Protein AF-A0A352AB67-F1 (afdb_monomer)

Structure (mmCIF, N/CA/C/O backbone):
data_AF-A0A352AB67-F1
#
_entry.id   AF-A0A352AB67-F1
#
loop_
_atom_site.group_PDB
_atom_site.id
_atom_site.type_symbol
_atom_site.label_atom_id
_atom_site.label_alt_id
_atom_site.label_comp_id
_atom_site.label_asym_id
_atom_site.label_entity_id
_atom_site.label_seq_id
_atom_site.pdbx_PDB_ins_code
_atom_site.Cartn_x
_at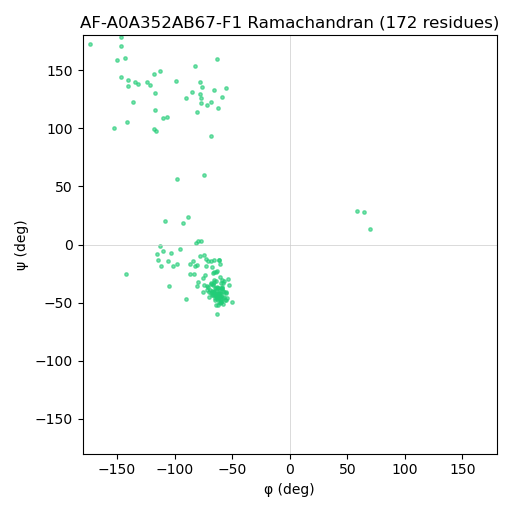om_site.Cartn_y
_atom_site.Cartn_z
_atom_site.occupancy
_atom_site.B_iso_or_equiv
_atom_site.auth_seq_id
_atom_site.auth_comp_id
_atom_site.auth_asym_id
_atom_site.auth_atom_id
_atom_site.pdbx_PDB_model_num
ATOM 1 N N . MET A 1 1 ? 13.201 9.519 -0.326 1.00 67.19 1 MET A N 1
ATOM 2 C CA . MET A 1 1 ? 12.893 8.574 -1.415 1.00 67.19 1 MET A CA 1
ATOM 3 C C . MET A 1 1 ? 11.396 8.486 -1.645 1.00 67.19 1 MET A C 1
ATOM 5 O O . MET A 1 1 ? 10.633 8.820 -0.742 1.00 67.19 1 MET A O 1
ATOM 9 N N . ARG A 1 2 ? 10.989 8.105 -2.853 1.00 78.00 2 ARG A N 1
ATOM 10 C CA . ARG A 1 2 ? 9.618 8.085 -3.378 1.00 78.00 2 ARG A CA 1
ATOM 11 C C . ARG A 1 2 ? 9.434 6.854 -4.274 1.00 78.00 2 ARG A C 1
ATOM 13 O O . ARG A 1 2 ? 10.413 6.318 -4.778 1.00 78.00 2 ARG A O 1
ATOM 20 N N . SER A 1 3 ? 8.193 6.438 -4.527 1.00 76.19 3 SER A N 1
ATOM 21 C CA . SER A 1 3 ? 7.886 5.256 -5.354 1.00 76.19 3 SER A CA 1
ATOM 22 C C . SER A 1 3 ? 8.541 5.258 -6.738 1.00 76.19 3 SER A C 1
ATOM 24 O O . SER A 1 3 ? 8.966 4.216 -7.227 1.00 76.19 3 SER A O 1
ATOM 26 N N . TYR A 1 4 ? 8.678 6.429 -7.366 1.00 79.56 4 TYR A N 1
ATOM 27 C CA . TYR A 1 4 ? 9.304 6.550 -8.684 1.00 79.56 4 TYR A CA 1
ATOM 28 C C . TYR A 1 4 ? 10.833 6.403 -8.662 1.00 79.56 4 TYR A C 1
ATOM 30 O O . TYR A 1 4 ? 11.440 6.284 -9.723 1.00 79.56 4 TYR A O 1
ATOM 38 N N . ASP A 1 5 ? 11.477 6.372 -7.490 1.00 82.81 5 ASP A N 1
ATOM 39 C CA . ASP A 1 5 ? 12.914 6.078 -7.404 1.00 82.81 5 ASP A CA 1
ATOM 40 C C . ASP A 1 5 ? 13.204 4.649 -7.916 1.00 82.81 5 ASP A C 1
ATOM 42 O O . ASP A 1 5 ? 14.283 4.390 -8.445 1.00 82.81 5 ASP A O 1
ATOM 46 N N . ARG A 1 6 ? 12.195 3.754 -7.908 1.00 82.00 6 ARG A N 1
ATOM 47 C CA . ARG A 1 6 ? 12.231 2.430 -8.564 1.00 82.00 6 ARG A CA 1
ATOM 48 C C . ARG A 1 6 ? 12.432 2.498 -10.084 1.00 82.00 6 ARG A C 1
ATOM 50 O O . ARG A 1 6 ? 12.745 1.490 -10.700 1.00 82.00 6 ARG A O 1
ATOM 57 N N . PHE A 1 7 ? 12.231 3.649 -10.730 1.00 81.81 7 PHE A N 1
ATOM 58 C CA . PHE A 1 7 ? 12.455 3.786 -12.178 1.00 81.81 7 PHE A CA 1
ATOM 59 C C . PHE A 1 7 ? 13.935 3.812 -12.546 1.00 81.81 7 PHE A C 1
ATOM 61 O O . PHE A 1 7 ? 14.280 3.485 -13.684 1.00 81.81 7 PHE A O 1
ATOM 68 N N . ILE A 1 8 ? 14.766 4.241 -11.595 1.00 80.06 8 ILE A N 1
ATOM 69 C CA . ILE A 1 8 ? 16.212 4.410 -11.734 1.00 80.06 8 ILE A CA 1
ATOM 70 C C . ILE A 1 8 ? 16.930 3.089 -11.417 1.00 80.06 8 ILE A C 1
ATOM 72 O O . ILE A 1 8 ? 18.014 2.847 -11.939 1.00 80.06 8 ILE A O 1
ATOM 76 N N . ASP A 1 9 ? 16.300 2.225 -10.618 1.00 83.38 9 ASP A N 1
ATOM 77 C CA . ASP A 1 9 ? 16.812 0.922 -10.199 1.00 83.38 9 ASP A CA 1
ATOM 78 C C . ASP A 1 9 ? 15.925 -0.224 -10.740 1.00 83.38 9 ASP A C 1
ATOM 80 O O . ASP A 1 9 ? 14.881 -0.539 -10.154 1.00 83.38 9 ASP A O 1
ATOM 84 N N . PRO A 1 10 ? 16.316 -0.860 -11.864 1.00 81.62 10 PRO A N 1
ATOM 85 C CA . PRO A 1 10 ? 15.585 -1.988 -12.436 1.00 81.62 10 PRO A CA 1
ATOM 86 C C . PRO A 1 10 ? 15.417 -3.168 -11.474 1.00 81.62 10 PRO A C 1
ATOM 88 O O . PRO A 1 10 ? 14.397 -3.855 -11.545 1.00 81.62 10 PRO A O 1
ATOM 91 N N . ASP A 1 11 ? 16.370 -3.395 -10.567 1.00 86.19 11 ASP A N 1
ATOM 92 C CA . ASP A 1 11 ? 16.306 -4.504 -9.616 1.00 86.19 11 ASP A CA 1
ATOM 93 C C . ASP A 1 11 ? 15.205 -4.254 -8.583 1.00 86.19 11 ASP A C 1
ATOM 95 O O . ASP A 1 11 ? 14.401 -5.146 -8.315 1.00 86.19 11 ASP A O 1
ATOM 99 N N . ALA A 1 12 ? 15.061 -3.016 -8.099 1.00 84.88 12 ALA A N 1
ATOM 100 C CA . ALA A 1 12 ? 13.970 -2.635 -7.201 1.00 84.88 12 ALA A CA 1
ATOM 101 C C . ALA A 1 12 ? 12.577 -2.753 -7.853 1.00 84.88 12 ALA A C 1
ATOM 103 O O . ALA A 1 12 ? 11.587 -3.029 -7.164 1.00 84.88 12 ALA A O 1
ATOM 104 N N . LEU A 1 13 ? 12.462 -2.537 -9.169 1.00 86.44 13 LEU A N 1
ATOM 105 C CA . LEU A 1 13 ? 11.211 -2.751 -9.905 1.00 86.44 13 LEU A CA 1
ATOM 106 C C . LEU A 1 13 ? 10.933 -4.243 -10.136 1.00 86.44 13 LEU A C 1
ATOM 108 O O . LEU A 1 13 ? 9.791 -4.685 -10.000 1.00 86.44 13 LEU A O 1
ATOM 112 N N . ASN A 1 14 ? 11.955 -5.031 -10.468 1.00 87.81 14 ASN A N 1
ATOM 113 C CA . ASN A 1 14 ? 11.836 -6.484 -10.597 1.00 87.81 14 ASN A CA 1
ATOM 114 C C . ASN A 1 14 ? 11.426 -7.126 -9.268 1.00 87.81 14 ASN A C 1
ATOM 116 O O . ASN A 1 14 ? 10.546 -7.986 -9.238 1.00 87.81 14 ASN A O 1
ATOM 120 N N . GLU A 1 15 ? 12.004 -6.657 -8.166 1.00 87.75 15 GLU A N 1
ATOM 121 C CA . GLU A 1 15 ? 11.670 -7.128 -6.829 1.00 87.75 15 GLU A CA 1
ATOM 122 C C . GLU A 1 15 ? 10.230 -6.775 -6.448 1.00 87.75 15 GLU A C 1
ATOM 124 O O . GLU A 1 15 ? 9.501 -7.620 -5.929 1.00 87.75 15 GLU A O 1
ATOM 129 N N . LEU A 1 16 ? 9.772 -5.562 -6.783 1.00 88.44 16 LEU A N 1
ATOM 130 C CA . LEU A 1 16 ? 8.367 -5.195 -6.619 1.00 88.44 16 LEU A CA 1
ATOM 131 C C . LEU A 1 16 ? 7.452 -6.121 -7.428 1.00 88.44 16 LEU A C 1
ATOM 133 O O . LEU A 1 16 ? 6.470 -6.610 -6.882 1.00 88.44 16 LEU A O 1
ATOM 137 N N . ASN A 1 17 ? 7.762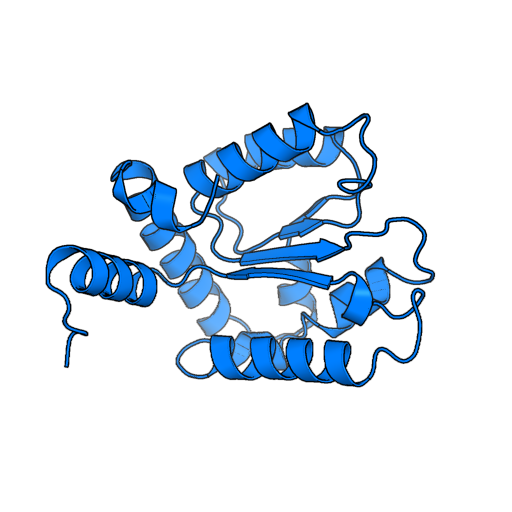 -6.393 -8.700 1.00 88.12 17 ASN A N 1
ATOM 138 C CA . ASN A 1 17 ? 6.977 -7.319 -9.524 1.00 88.12 17 ASN A CA 1
ATOM 139 C C . ASN A 1 17 ? 6.884 -8.709 -8.884 1.00 88.12 17 ASN A C 1
ATOM 141 O O . ASN A 1 17 ? 5.799 -9.284 -8.807 1.00 88.12 17 ASN A O 1
ATOM 145 N N . ARG A 1 18 ? 8.010 -9.231 -8.391 1.00 87.31 18 ARG A N 1
ATOM 146 C CA . ARG A 1 18 ? 8.084 -10.536 -7.730 1.00 87.31 18 ARG A CA 1
ATOM 147 C C . ARG A 1 18 ? 7.238 -10.577 -6.459 1.00 87.31 18 ARG A C 1
ATOM 149 O O . ARG A 1 18 ? 6.415 -11.474 -6.292 1.00 87.31 18 ARG A O 1
ATOM 156 N N . THR A 1 19 ? 7.421 -9.613 -5.562 1.00 85.56 19 THR A N 1
ATOM 157 C CA . THR A 1 19 ? 6.686 -9.556 -4.291 1.00 85.56 19 THR A CA 1
ATOM 158 C C . THR A 1 19 ? 5.201 -9.287 -4.517 1.00 85.56 19 THR A C 1
ATOM 160 O O . THR A 1 19 ? 4.364 -9.878 -3.839 1.00 85.56 19 THR A O 1
ATOM 163 N N . TRP A 1 20 ? 4.861 -8.491 -5.531 1.00 84.62 20 TRP A N 1
ATOM 164 C CA . TRP A 1 20 ? 3.488 -8.266 -5.968 1.00 84.62 20 TRP A CA 1
ATOM 165 C C . TRP A 1 20 ? 2.817 -9.552 -6.475 1.00 84.62 20 TRP A C 1
ATOM 167 O O . TRP A 1 20 ? 1.698 -9.862 -6.075 1.00 84.62 20 TRP A O 1
ATOM 177 N N . GLN A 1 21 ? 3.499 -10.342 -7.310 1.00 83.50 21 GLN A N 1
ATOM 178 C CA . GLN A 1 21 ? 2.994 -11.645 -7.762 1.00 83.50 21 GLN A CA 1
ATOM 179 C C . GLN A 1 21 ? 2.785 -12.609 -6.590 1.00 83.50 21 GLN A C 1
ATOM 181 O O . GLN A 1 21 ? 1.719 -13.204 -6.472 1.00 83.50 21 GLN A O 1
ATOM 186 N N . ASN A 1 22 ? 3.756 -12.701 -5.677 1.00 80.12 22 ASN A N 1
ATOM 187 C CA . ASN A 1 22 ? 3.633 -13.528 -4.473 1.00 80.12 22 ASN A CA 1
ATOM 188 C C . ASN A 1 22 ? 2.454 -13.099 -3.592 1.00 80.12 22 ASN A C 1
ATOM 190 O O . ASN A 1 22 ? 1.781 -13.943 -2.997 1.00 80.12 22 ASN A O 1
ATOM 194 N N . PHE A 1 23 ? 2.210 -11.791 -3.499 1.00 76.88 23 PHE A N 1
ATOM 195 C CA . PHE A 1 23 ? 1.063 -11.256 -2.787 1.00 76.88 23 PHE A CA 1
ATOM 196 C C . PHE A 1 23 ? -0.246 -11.679 -3.455 1.00 76.88 23 PHE A C 1
ATOM 198 O O . PHE A 1 23 ? -1.080 -12.279 -2.784 1.00 76.88 23 PHE A O 1
ATOM 205 N N . ASN A 1 24 ? -0.394 -11.466 -4.765 1.00 76.56 24 ASN A N 1
ATOM 206 C CA . ASN A 1 24 ? -1.565 -11.904 -5.534 1.00 76.56 24 ASN A CA 1
ATOM 207 C C . ASN A 1 24 ? -1.822 -13.412 -5.389 1.00 76.56 24 ASN A C 1
ATOM 209 O O . ASN A 1 24 ? -2.927 -13.825 -5.039 1.00 76.56 24 ASN A O 1
ATOM 213 N N . ASP A 1 25 ? -0.788 -14.238 -5.548 1.00 77.62 25 ASP A N 1
ATOM 214 C CA . ASP A 1 25 ? -0.879 -15.690 -5.375 1.00 77.62 25 ASP A CA 1
ATOM 215 C C . ASP A 1 25 ? -1.347 -16.092 -3.974 1.00 77.62 25 ASP A C 1
ATOM 217 O O . ASP A 1 25 ? -2.071 -17.077 -3.813 1.00 77.62 25 ASP A O 1
ATOM 221 N N . PHE A 1 26 ? -0.909 -15.366 -2.944 1.00 73.38 26 PHE A N 1
ATOM 222 C CA . PHE A 1 26 ? -1.348 -15.589 -1.572 1.00 73.38 26 PHE A CA 1
ATOM 223 C C . PHE A 1 26 ? -2.828 -15.234 -1.391 1.00 73.38 26 PHE A C 1
ATOM 225 O O . PHE A 1 26 ? -3.572 -16.004 -0.787 1.00 73.38 26 PHE A O 1
ATOM 232 N N . LEU A 1 27 ? -3.267 -14.112 -1.953 1.00 69.94 27 LEU A N 1
ATOM 233 C CA . LEU A 1 27 ? -4.648 -13.634 -1.866 1.00 69.94 27 LEU A CA 1
ATOM 234 C C . LEU A 1 27 ? -5.630 -14.559 -2.566 1.00 69.94 27 LEU A C 1
ATOM 236 O O . LEU A 1 27 ? -6.696 -14.837 -2.031 1.00 69.94 27 LEU A O 1
ATOM 240 N N . HIS A 1 28 ? -5.245 -15.133 -3.702 1.00 70.25 28 HIS A N 1
ATOM 241 C CA . HIS A 1 28 ? -6.060 -16.144 -4.375 1.00 70.25 28 HIS A CA 1
ATOM 242 C C . HIS A 1 28 ? -6.170 -17.464 -3.609 1.00 70.25 28 HIS A C 1
ATOM 244 O O . HIS A 1 28 ? -7.078 -18.250 -3.868 1.00 70.25 28 HIS A O 1
ATOM 250 N N . LYS A 1 29 ? -5.254 -17.724 -2.671 1.00 70.88 29 LYS A N 1
ATOM 251 C CA . LYS A 1 29 ? -5.248 -18.927 -1.823 1.00 70.88 29 LYS A CA 1
ATOM 252 C C . LYS A 1 29 ? -5.915 -18.699 -0.468 1.00 70.88 29 LYS A C 1
ATOM 254 O O . LYS A 1 29 ? -6.005 -19.639 0.320 1.00 70.88 29 LYS A O 1
ATOM 259 N N . LEU A 1 30 ? -6.348 -17.476 -0.172 1.00 65.25 30 LEU A N 1
ATOM 260 C CA . LEU A 1 30 ? -6.927 -17.135 1.117 1.00 65.25 30 LEU A CA 1
ATOM 261 C C . LEU A 1 30 ? -8.366 -17.626 1.241 1.00 65.25 30 LEU A C 1
ATOM 263 O O . LEU A 1 30 ? -9.227 -17.303 0.430 1.00 65.25 30 LEU A O 1
ATOM 267 N N . SER A 1 31 ? -8.619 -18.379 2.310 1.00 57.62 31 SER A N 1
ATOM 268 C CA . SER A 1 31 ? -9.954 -18.832 2.704 1.00 57.62 31 SER A CA 1
ATOM 269 C C . SER A 1 31 ? -10.429 -18.251 4.043 1.00 57.62 31 SER A C 1
ATOM 271 O O . SER A 1 31 ? -11.581 -18.473 4.401 1.00 57.62 31 SER A O 1
ATOM 273 N N . ASP A 1 32 ? -9.571 -17.548 4.799 1.00 62.91 32 ASP A N 1
ATOM 274 C CA . ASP A 1 32 ? -9.874 -17.053 6.155 1.00 62.91 32 ASP A CA 1
ATOM 275 C C . ASP A 1 32 ? -9.196 -15.705 6.490 1.00 62.91 32 ASP A C 1
ATOM 277 O O . ASP A 1 32 ? -8.050 -15.451 6.114 1.00 62.91 32 ASP A O 1
ATOM 281 N N . MET A 1 33 ? -9.903 -14.861 7.251 1.00 57.69 33 MET A N 1
ATOM 282 C CA . MET A 1 33 ? -9.552 -13.480 7.601 1.00 57.69 33 MET A CA 1
ATOM 283 C C . MET A 1 33 ? -8.332 -13.377 8.524 1.00 57.69 33 MET A C 1
ATOM 285 O O . MET A 1 33 ? -7.479 -12.507 8.334 1.00 57.69 33 MET A O 1
ATOM 289 N N . ALA A 1 34 ? -8.218 -14.277 9.509 1.00 60.88 34 ALA A N 1
ATOM 290 C CA . ALA A 1 34 ? -7.122 -14.264 10.485 1.00 60.88 34 ALA A CA 1
ATOM 291 C C . ALA A 1 34 ? -5.752 -14.507 9.828 1.00 60.88 34 ALA A C 1
ATOM 293 O O . ALA A 1 34 ? -4.717 -14.067 10.329 1.00 60.88 34 ALA A O 1
ATOM 294 N N . SER A 1 35 ? -5.751 -15.159 8.665 1.00 62.41 35 SER A N 1
ATOM 295 C CA . SER A 1 35 ? -4.547 -15.477 7.897 1.00 62.41 35 SER A CA 1
ATOM 296 C C . SER A 1 35 ? -3.929 -14.251 7.214 1.00 62.41 35 SER A C 1
ATOM 298 O O . SER A 1 35 ? -2.765 -14.296 6.822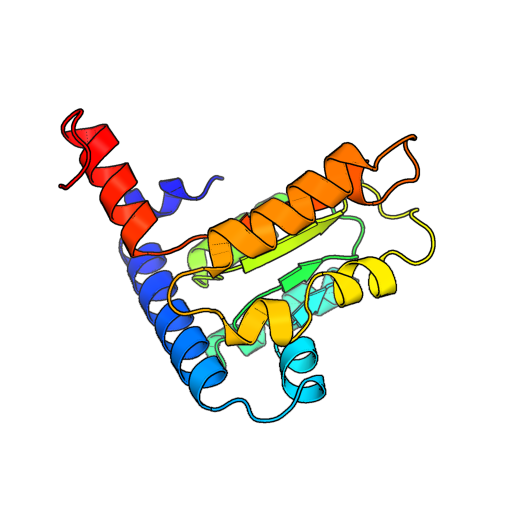 1.00 62.41 35 SER A O 1
ATOM 300 N N . VAL A 1 36 ? -4.684 -13.157 7.060 1.00 63.25 36 VAL A N 1
ATOM 301 C CA . VAL A 1 36 ? -4.265 -11.984 6.276 1.00 63.25 36 VAL A CA 1
ATOM 302 C C . VAL A 1 36 ? -3.520 -10.963 7.120 1.00 63.25 36 VAL A C 1
ATOM 304 O O . VAL A 1 36 ? -2.435 -10.523 6.740 1.00 63.25 36 VAL A O 1
ATOM 307 N N . GLN A 1 37 ? -4.052 -10.643 8.300 1.00 64.69 37 GLN A N 1
ATOM 308 C CA . GLN A 1 37 ? -3.385 -9.758 9.259 1.00 64.69 37 GLN A CA 1
ATOM 309 C C . GLN A 1 37 ? -2.020 -10.323 9.680 1.00 64.69 37 GLN A C 1
ATOM 311 O O . GLN A 1 37 ? -1.061 -9.577 9.823 1.00 64.69 37 GLN A O 1
ATOM 316 N N . GLN A 1 38 ? -1.891 -11.654 9.755 1.00 66.50 38 GLN A N 1
ATOM 317 C CA . GLN A 1 38 ? -0.623 -12.340 10.038 1.00 66.50 38 GLN A CA 1
ATOM 318 C C . GLN A 1 38 ? 0.448 -12.178 8.946 1.00 66.50 38 GLN A C 1
ATOM 320 O O . GLN A 1 38 ? 1.602 -12.538 9.172 1.00 66.50 38 GLN A O 1
ATOM 325 N N . LYS A 1 39 ? 0.089 -11.686 7.754 1.00 71.25 39 LYS A N 1
ATOM 326 C CA . LYS A 1 39 ? 1.033 -11.476 6.646 1.00 71.25 39 LYS A CA 1
ATOM 327 C C . LYS A 1 39 ? 1.534 -10.049 6.531 1.00 71.25 39 LYS A C 1
ATOM 329 O O . LYS A 1 39 ? 2.545 -9.833 5.867 1.00 71.25 39 LYS A O 1
ATOM 334 N N . PHE A 1 40 ? 0.855 -9.099 7.162 1.00 75.81 40 PHE A N 1
ATOM 335 C CA . PHE A 1 40 ? 1.414 -7.773 7.344 1.00 75.81 40 PHE A CA 1
ATOM 336 C C . PHE A 1 40 ? 2.364 -7.833 8.531 1.00 75.81 40 PHE A C 1
ATOM 338 O O . PHE A 1 40 ? 1.954 -8.082 9.663 1.00 75.81 40 PHE A O 1
ATOM 345 N N . GLU A 1 41 ? 3.652 -7.641 8.269 1.00 80.81 41 GLU A N 1
ATOM 346 C CA . GLU A 1 41 ? 4.626 -7.611 9.350 1.00 80.81 41 GLU A CA 1
ATOM 347 C C . GLU A 1 41 ? 4.438 -6.312 10.137 1.00 80.81 41 GLU A C 1
ATOM 349 O O . GLU A 1 41 ? 4.537 -5.202 9.603 1.00 80.81 41 GLU A O 1
ATOM 354 N N . GLN A 1 42 ? 4.134 -6.468 11.423 1.00 80.44 42 GLN A N 1
ATOM 355 C CA . GLN A 1 42 ? 4.020 -5.352 12.346 1.00 80.44 42 GLN A CA 1
ATOM 356 C C . GLN A 1 42 ? 5.418 -4.888 12.757 1.00 80.44 42 GLN A C 1
ATOM 358 O O . GLN A 1 42 ? 6.268 -5.689 13.165 1.00 80.44 42 GLN A O 1
ATOM 363 N N . VAL A 1 43 ? 5.648 -3.582 12.647 1.00 78.44 43 VAL A N 1
ATOM 364 C CA . VAL A 1 43 ? 6.872 -2.911 13.084 1.00 78.44 43 VAL A CA 1
ATOM 365 C C . VAL A 1 43 ? 6.505 -1.906 14.167 1.00 78.44 43 VAL A C 1
ATOM 367 O O . VAL A 1 43 ? 6.063 -0.791 13.889 1.00 78.44 43 VAL A O 1
ATOM 370 N N . ASP A 1 44 ? 6.713 -2.317 15.408 1.00 77.12 44 ASP A N 1
ATOM 371 C CA . ASP A 1 44 ? 6.491 -1.552 16.636 1.00 77.12 44 ASP A CA 1
ATOM 372 C C . ASP A 1 44 ? 7.803 -0.993 17.226 1.00 77.12 44 ASP A C 1
ATOM 374 O O . ASP A 1 44 ? 7.790 -0.006 17.960 1.00 77.12 44 ASP A O 1
ATOM 378 N N . CYS A 1 45 ? 8.954 -1.542 16.823 1.00 76.44 45 CYS A N 1
ATOM 379 C CA . CYS A 1 45 ? 10.287 -1.052 17.176 1.00 76.44 45 CYS A CA 1
ATOM 380 C C . CYS A 1 45 ? 11.332 -1.259 16.059 1.00 76.44 45 CYS A C 1
ATOM 382 O O . CYS A 1 45 ? 11.098 -1.937 15.054 1.00 76.44 45 CYS A O 1
ATOM 384 N N . TRP A 1 46 ? 12.520 -0.669 16.231 1.00 73.94 46 TRP A N 1
ATOM 385 C CA . TRP A 1 46 ? 13.602 -0.741 15.241 1.00 73.94 46 TRP A CA 1
ATOM 386 C C . TRP A 1 46 ? 14.247 -2.131 15.166 1.00 73.94 46 TRP A C 1
ATOM 388 O O . TRP A 1 46 ? 14.611 -2.609 14.091 1.00 73.94 46 TRP A O 1
ATOM 398 N N . GLU A 1 47 ? 14.360 -2.817 16.299 1.00 80.50 47 GLU A N 1
ATOM 399 C CA . GLU A 1 47 ? 14.863 -4.186 16.397 1.00 80.50 47 GLU A CA 1
ATOM 400 C C . GLU A 1 47 ? 13.978 -5.144 15.597 1.00 80.50 47 GLU A C 1
ATOM 402 O O . GLU A 1 47 ? 14.482 -6.015 14.882 1.00 80.50 47 GLU A O 1
ATOM 407 N N . ARG A 1 48 ? 12.655 -4.946 15.660 1.00 78.19 48 ARG A N 1
ATOM 408 C CA . ARG A 1 48 ? 11.691 -5.710 14.868 1.00 78.19 48 ARG A CA 1
ATOM 409 C C . ARG A 1 48 ? 11.917 -5.494 13.378 1.00 78.19 48 ARG A C 1
ATOM 411 O O . ARG A 1 48 ? 11.945 -6.480 12.642 1.00 78.19 48 ARG A O 1
ATOM 418 N N . LEU A 1 49 ? 12.172 -4.256 12.946 1.00 76.50 49 LEU A N 1
ATOM 419 C CA . LEU A 1 49 ? 12.509 -3.991 11.550 1.00 76.50 49 LEU A CA 1
ATOM 420 C C . LEU A 1 49 ? 13.765 -4.749 11.117 1.00 76.50 49 LEU A C 1
ATOM 422 O O . LEU A 1 49 ? 13.720 -5.436 10.104 1.00 76.50 49 LEU A O 1
ATOM 426 N N . LYS A 1 50 ? 14.864 -4.677 11.879 1.00 77.00 50 LYS A N 1
ATOM 427 C CA . LYS A 1 50 ? 16.107 -5.396 11.538 1.00 77.00 50 LYS A CA 1
ATOM 428 C C . LYS A 1 50 ? 15.865 -6.895 11.356 1.00 77.00 50 LYS A C 1
ATOM 430 O O . LYS A 1 50 ? 16.386 -7.502 10.423 1.00 77.00 50 LYS A O 1
ATOM 435 N N . ASN A 1 51 ? 15.034 -7.483 12.214 1.00 79.81 51 ASN A N 1
ATOM 436 C CA . ASN A 1 51 ? 14.656 -8.889 12.107 1.00 79.81 51 ASN A CA 1
ATOM 437 C C . ASN A 1 51 ? 13.833 -9.169 10.840 1.00 79.81 51 ASN A C 1
ATOM 439 O O . ASN A 1 51 ? 14.062 -10.179 10.176 1.00 79.81 51 ASN A O 1
ATOM 443 N N . ILE A 1 52 ? 12.898 -8.285 10.482 1.00 77.44 52 ILE A N 1
ATOM 444 C CA . ILE A 1 52 ? 12.119 -8.399 9.241 1.00 77.44 52 ILE A CA 1
ATOM 445 C C . ILE A 1 52 ? 13.038 -8.278 8.023 1.00 77.44 52 ILE A C 1
ATOM 447 O O . ILE A 1 52 ? 12.945 -9.109 7.128 1.00 77.44 52 ILE A O 1
ATOM 451 N N . GLN A 1 53 ? 13.977 -7.328 8.015 1.00 74.88 53 GLN A N 1
ATOM 452 C CA . GLN A 1 53 ? 14.966 -7.160 6.943 1.00 74.88 53 GLN A CA 1
ATOM 453 C C . GLN A 1 53 ? 15.797 -8.429 6.715 1.00 74.88 53 GLN A C 1
ATOM 455 O O . GLN A 1 53 ? 16.058 -8.810 5.580 1.00 74.88 53 GLN A O 1
ATOM 460 N N . GLN A 1 54 ? 16.195 -9.116 7.787 1.00 75.31 54 GLN A N 1
ATOM 461 C CA . GLN A 1 54 ? 16.940 -10.373 7.683 1.00 75.31 54 GLN A CA 1
ATOM 462 C C . GLN A 1 54 ? 16.074 -11.530 7.165 1.00 75.31 54 GLN A C 1
ATOM 464 O O . GLN A 1 54 ? 16.554 -12.370 6.404 1.00 75.31 54 GLN A O 1
ATOM 469 N N . LYS A 1 55 ? 14.796 -11.583 7.557 1.00 72.75 55 LYS A N 1
ATOM 470 C CA . LYS A 1 55 ? 13.852 -12.618 7.105 1.00 72.75 55 LYS A CA 1
ATOM 471 C C . LYS A 1 55 ? 13.388 -12.410 5.667 1.00 72.75 55 LYS A C 1
ATOM 473 O O . LYS A 1 55 ? 13.213 -13.395 4.951 1.00 72.75 55 LYS A O 1
ATOM 478 N N . SER A 1 56 ? 13.229 -11.158 5.239 1.00 67.19 56 SER A N 1
ATOM 479 C CA . SER A 1 56 ? 12.691 -10.786 3.926 1.00 67.19 56 SER A CA 1
ATOM 480 C C . SER A 1 56 ? 13.525 -11.322 2.769 1.00 67.19 56 SER A C 1
ATOM 482 O O . SER A 1 56 ? 12.991 -11.604 1.704 1.00 67.19 56 SER A O 1
ATOM 484 N N . VAL A 1 57 ? 14.826 -11.523 2.999 1.00 63.75 57 VAL A N 1
ATOM 485 C CA . VAL A 1 57 ? 15.750 -12.151 2.043 1.00 63.75 57 VAL A CA 1
ATOM 486 C C . VAL A 1 57 ? 15.292 -13.564 1.657 1.00 63.75 57 VAL A C 1
ATOM 488 O O . VAL A 1 57 ? 15.486 -13.981 0.519 1.0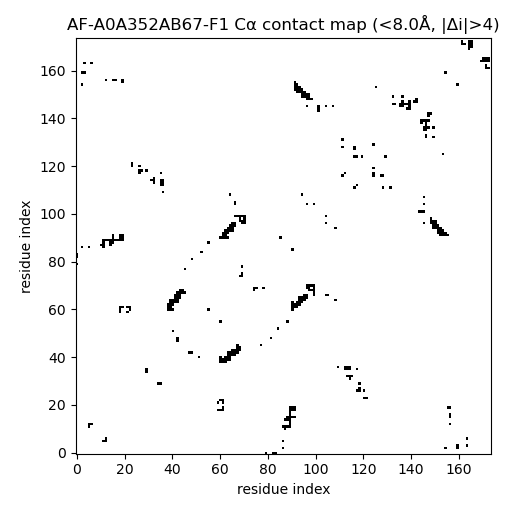0 63.75 57 VAL A O 1
ATOM 491 N N . ASN A 1 58 ? 14.656 -14.289 2.583 1.00 60.12 58 ASN A N 1
ATOM 492 C CA . ASN A 1 58 ? 14.269 -15.691 2.405 1.00 60.12 58 ASN A CA 1
ATOM 493 C C . ASN A 1 58 ? 12.750 -15.904 2.319 1.00 60.12 58 ASN A C 1
ATOM 495 O O . ASN A 1 58 ? 12.309 -16.965 1.879 1.00 60.12 58 ASN A O 1
ATOM 499 N N . GLN A 1 59 ? 11.948 -14.937 2.769 1.00 66.69 59 GLN A N 1
ATOM 500 C CA . GLN A 1 59 ? 10.489 -15.013 2.773 1.00 66.69 59 GLN A CA 1
ATOM 501 C C . GLN A 1 59 ? 9.889 -13.646 2.417 1.00 66.69 59 GLN A C 1
ATOM 503 O O . GLN A 1 59 ? 9.891 -12.749 3.263 1.00 66.69 59 GLN A O 1
ATOM 508 N N . PRO A 1 60 ? 9.365 -13.469 1.193 1.00 63.41 60 PRO A N 1
ATOM 509 C CA . PRO A 1 60 ? 8.673 -12.243 0.832 1.00 63.41 60 PRO A CA 1
ATOM 510 C C . PRO A 1 60 ? 7.389 -12.130 1.656 1.00 63.41 60 PRO A C 1
ATOM 512 O O . PRO A 1 60 ? 6.623 -13.091 1.774 1.00 63.41 60 PRO A O 1
ATOM 515 N N . PHE A 1 61 ? 7.151 -10.952 2.224 1.00 71.50 61 PHE A N 1
ATOM 516 C CA . PHE A 1 61 ? 5.889 -10.612 2.870 1.00 71.50 61 PHE A CA 1
ATOM 517 C C . PHE A 1 61 ? 5.182 -9.520 2.052 1.00 71.50 61 PHE A C 1
ATOM 519 O O . PHE A 1 61 ? 5.833 -8.704 1.395 1.00 71.50 61 PHE A O 1
ATOM 526 N N . PRO A 1 62 ? 3.846 -9.505 2.066 1.00 68.12 62 PRO A N 1
ATOM 527 C CA . PRO A 1 62 ? 3.066 -8.625 1.210 1.00 68.12 62 PRO A CA 1
ATOM 528 C C . PRO A 1 62 ? 2.919 -7.186 1.700 1.00 68.12 62 PRO A C 1
ATOM 530 O O . PRO A 1 62 ? 2.545 -6.318 0.921 1.00 68.12 62 PRO A O 1
ATOM 533 N N . GLY A 1 63 ? 3.178 -6.896 2.971 1.00 78.56 63 GLY A N 1
ATOM 534 C CA . GLY A 1 63 ? 3.081 -5.522 3.434 1.00 78.56 63 GLY A CA 1
ATOM 535 C C . GLY A 1 63 ? 3.542 -5.303 4.859 1.00 78.56 63 GLY A C 1
ATOM 536 O O . GLY A 1 63 ? 3.860 -6.244 5.587 1.00 78.56 63 GLY A O 1
ATOM 537 N N . LEU A 1 64 ? 3.595 -4.029 5.233 1.00 82.38 64 LEU A N 1
ATOM 538 C CA . LEU A 1 64 ? 4.039 -3.574 6.544 1.00 82.38 64 LEU A CA 1
ATOM 539 C C . LEU A 1 64 ? 2.976 -2.719 7.213 1.00 82.38 64 LEU A C 1
ATOM 541 O O . LEU A 1 64 ? 2.390 -1.834 6.586 1.00 82.38 64 LEU A O 1
ATOM 545 N N . THR A 1 65 ? 2.818 -2.922 8.513 1.00 84.19 65 THR A N 1
ATOM 546 C CA . THR A 1 65 ? 2.076 -2.008 9.380 1.00 84.19 65 THR A CA 1
ATOM 547 C C . THR A 1 65 ? 3.051 -1.447 10.395 1.00 84.19 65 THR A C 1
ATOM 549 O O . THR A 1 65 ? 3.623 -2.183 11.197 1.00 84.19 65 THR A O 1
ATOM 552 N N . LEU A 1 66 ? 3.281 -0.141 10.340 1.00 80.44 66 LEU A N 1
ATOM 553 C CA . LEU A 1 66 ? 4.281 0.532 11.155 1.00 80.44 66 LEU A CA 1
ATOM 554 C C . LEU A 1 66 ? 3.552 1.331 12.242 1.00 80.44 66 LEU A C 1
ATOM 556 O O . LEU A 1 66 ? 2.889 2.334 11.960 1.00 80.44 66 LEU A O 1
ATOM 560 N N . THR A 1 67 ? 3.665 0.866 13.482 1.00 75.75 67 THR A N 1
ATOM 561 C CA . THR A 1 67 ? 3.131 1.531 14.683 1.00 75.75 67 THR A CA 1
ATOM 562 C C . THR A 1 67 ? 4.235 2.099 15.570 1.00 75.75 67 THR A C 1
ATOM 564 O O . THR A 1 67 ? 3.954 2.822 16.523 1.00 75.75 67 THR A O 1
ATOM 567 N N . CYS A 1 68 ? 5.497 1.827 15.226 1.00 69.56 68 CYS A N 1
ATOM 568 C CA . CYS A 1 68 ? 6.659 2.411 15.873 1.00 69.56 68 CYS A CA 1
ATOM 569 C C . CYS A 1 68 ? 6.711 3.942 15.682 1.00 69.56 68 CYS A C 1
ATOM 571 O O . CYS A 1 68 ? 6.105 4.481 14.749 1.00 69.56 68 CYS A O 1
ATOM 573 N N . PRO A 1 69 ? 7.455 4.673 16.532 1.00 63.97 69 PRO A N 1
ATOM 574 C CA . PRO A 1 69 ? 7.532 6.131 16.489 1.00 63.97 69 PRO A CA 1
ATOM 575 C C . PRO A 1 69 ? 8.383 6.661 15.319 1.00 63.97 69 PRO A C 1
ATOM 577 O O . PRO A 1 69 ? 9.335 7.414 15.509 1.00 63.97 69 PRO A O 1
ATOM 580 N N . LEU A 1 70 ? 8.012 6.342 14.074 1.00 64.56 70 LEU A N 1
ATOM 581 C CA . LEU A 1 70 ? 8.581 6.947 12.854 1.00 64.56 70 LEU A CA 1
ATOM 582 C C . LEU A 1 70 ? 8.346 8.462 12.775 1.00 64.56 70 LEU A C 1
ATOM 584 O O . LEU A 1 70 ? 8.920 9.153 11.928 1.00 64.56 70 LEU A O 1
ATOM 588 N N . CYS A 1 71 ? 7.460 8.966 13.628 1.00 64.50 71 CYS A N 1
ATOM 589 C CA . CYS A 1 71 ? 7.134 10.369 13.770 1.00 64.50 71 CYS A CA 1
ATOM 590 C C . CYS A 1 71 ? 8.079 11.150 14.686 1.00 64.50 71 CYS A C 1
ATOM 592 O O . CYS A 1 71 ? 8.025 12.374 14.653 1.00 64.50 71 CYS A O 1
ATOM 594 N N . LEU A 1 72 ? 8.924 10.493 15.490 1.00 70.38 72 LEU A N 1
ATOM 595 C CA . LEU A 1 72 ? 9.867 11.204 16.353 1.00 70.38 72 LEU A CA 1
ATOM 596 C C . LEU A 1 72 ? 11.145 11.539 15.579 1.00 70.38 72 LEU A C 1
ATOM 598 O O . LEU A 1 72 ? 11.756 10.668 14.959 1.00 70.38 72 LEU A O 1
ATOM 602 N N . ASP A 1 73 ? 11.580 12.796 15.667 1.00 73.88 73 ASP A N 1
ATOM 603 C CA . ASP A 1 73 ? 12.727 13.320 14.911 1.00 73.88 73 ASP A CA 1
ATOM 604 C C . ASP A 1 73 ? 14.035 12.569 15.189 1.00 73.88 73 ASP A C 1
ATOM 606 O O . ASP A 1 73 ? 14.864 12.397 14.296 1.00 73.88 73 ASP A O 1
ATOM 610 N N . GLN A 1 74 ? 14.193 12.036 16.403 1.00 78.62 74 GLN A N 1
ATOM 611 C CA . GLN A 1 74 ? 15.353 11.227 16.792 1.00 78.62 74 GLN A CA 1
ATOM 612 C C . GLN A 1 74 ? 15.526 9.940 15.964 1.00 78.62 74 GLN A C 1
ATOM 614 O O . GLN A 1 74 ? 16.585 9.320 16.027 1.00 78.62 74 GLN A O 1
ATOM 619 N N . TYR A 1 75 ? 14.505 9.539 15.197 1.00 76.94 75 TYR A N 1
ATOM 620 C CA . TYR A 1 75 ? 14.533 8.373 14.314 1.00 76.94 75 TYR A CA 1
ATOM 621 C C . TYR A 1 75 ? 14.575 8.733 12.820 1.00 76.94 75 TYR A C 1
ATOM 623 O O . TYR A 1 75 ? 14.217 7.907 11.977 1.00 76.94 75 TYR A O 1
ATOM 631 N N . GLN A 1 76 ? 14.981 9.956 12.453 1.00 80.81 76 GLN A N 1
ATOM 632 C CA . GLN A 1 76 ? 15.011 10.384 11.050 1.00 80.81 76 GLN A CA 1
ATOM 633 C C . GLN A 1 76 ? 15.851 9.452 10.159 1.00 80.8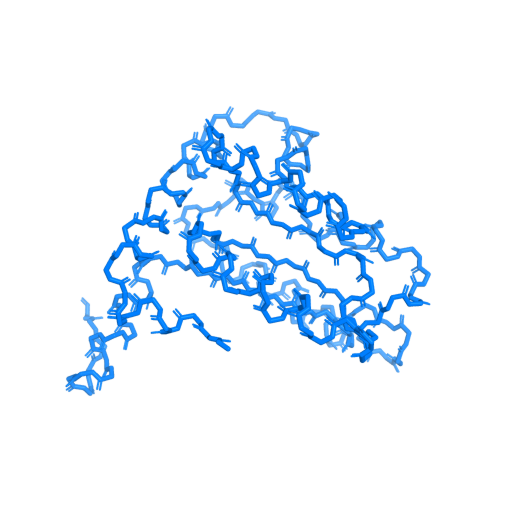1 76 GLN A C 1
ATOM 635 O O . GLN A 1 76 ? 15.374 9.033 9.104 1.00 80.81 76 GLN A O 1
ATOM 640 N N . GLU A 1 77 ? 17.067 9.104 10.580 1.00 82.31 77 GLU A N 1
ATOM 641 C CA . GLU A 1 77 ? 17.963 8.228 9.813 1.00 82.31 77 GLU A CA 1
ATOM 642 C C . GLU A 1 77 ? 17.358 6.823 9.647 1.00 82.31 77 GLU A C 1
ATOM 644 O O . GLU A 1 77 ? 17.335 6.249 8.560 1.00 82.31 77 GLU A O 1
ATOM 649 N N . GLN A 1 78 ? 16.787 6.282 10.722 1.00 79.31 78 GLN A N 1
ATOM 650 C CA . GLN A 1 78 ? 16.096 4.996 10.746 1.00 79.31 78 GLN A CA 1
ATOM 651 C C . GLN A 1 78 ? 14.905 4.999 9.785 1.00 79.31 78 GLN A C 1
ATOM 653 O O . GLN A 1 78 ? 14.699 4.040 9.043 1.00 79.31 78 GLN A O 1
ATOM 658 N N . ARG A 1 79 ? 14.146 6.094 9.747 1.00 78.31 79 ARG A N 1
ATOM 659 C CA . ARG A 1 79 ? 13.027 6.272 8.823 1.00 78.31 79 ARG A CA 1
ATOM 660 C C . ARG A 1 79 ? 13.495 6.295 7.368 1.00 78.31 79 ARG A C 1
ATOM 662 O O . ARG A 1 79 ? 12.877 5.653 6.523 1.00 78.31 79 ARG A O 1
ATOM 669 N N . GLU A 1 80 ? 14.573 7.008 7.060 1.00 82.69 80 GLU A N 1
ATOM 670 C CA . GLU A 1 80 ? 15.146 7.029 5.709 1.00 82.69 80 GLU A CA 1
ATOM 671 C C . GLU A 1 80 ? 15.637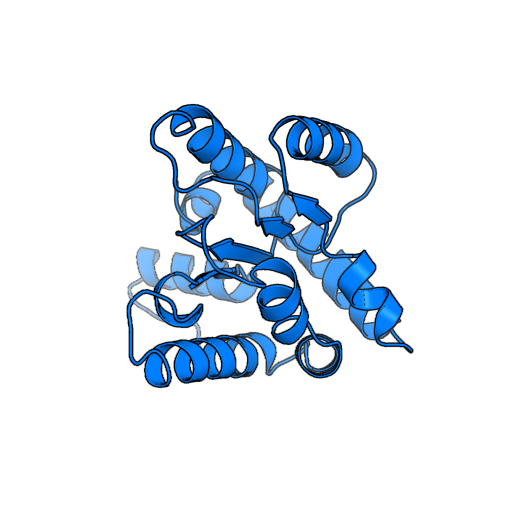 5.637 5.291 1.00 82.69 80 GLU A C 1
ATOM 673 O O . GLU A 1 80 ? 15.274 5.159 4.216 1.00 82.69 80 GLU A O 1
ATOM 678 N N . ASN A 1 81 ? 16.344 4.936 6.178 1.00 82.19 81 ASN A N 1
ATOM 679 C CA . ASN A 1 81 ? 16.793 3.560 5.961 1.00 82.19 81 ASN A CA 1
ATOM 680 C C . ASN A 1 81 ? 15.625 2.576 5.782 1.00 82.19 81 ASN A C 1
ATOM 682 O O . ASN A 1 81 ? 15.698 1.672 4.950 1.00 82.19 81 ASN A O 1
ATOM 686 N N . LEU A 1 82 ? 14.526 2.763 6.519 1.00 80.75 82 LEU A N 1
ATOM 687 C CA . LEU A 1 82 ? 13.300 1.986 6.352 1.00 80.75 82 LEU A CA 1
ATOM 688 C C . LEU A 1 82 ? 12.716 2.187 4.951 1.00 80.75 82 LEU A C 1
ATOM 690 O O . LEU A 1 82 ? 12.436 1.204 4.270 1.00 80.75 82 LEU A O 1
ATOM 694 N N . PHE A 1 83 ? 12.574 3.433 4.492 1.00 82.69 83 PHE A N 1
ATOM 695 C CA . PHE A 1 83 ? 12.087 3.709 3.138 1.00 82.69 83 PHE A CA 1
ATOM 696 C C . PHE A 1 83 ? 13.020 3.137 2.060 1.00 82.69 83 PHE A C 1
ATOM 698 O O . PHE A 1 83 ? 12.523 2.620 1.061 1.00 82.69 83 PHE A O 1
ATOM 705 N N . ALA A 1 84 ? 14.344 3.177 2.265 1.00 84.88 84 ALA A N 1
ATOM 706 C CA . ALA A 1 84 ? 15.316 2.623 1.313 1.00 84.88 84 ALA A CA 1
ATOM 707 C C . ALA A 1 84 ? 15.123 1.122 1.187 1.00 84.88 84 ALA A C 1
ATOM 709 O O . ALA A 1 84 ? 15.060 0.572 0.090 1.00 84.88 84 ALA A O 1
ATOM 710 N N . TRP A 1 85 ? 14.994 0.462 2.331 1.00 84.69 85 TRP A N 1
ATOM 711 C CA . TRP A 1 85 ? 14.802 -0.968 2.364 1.00 84.69 85 TRP A CA 1
ATOM 712 C C . TRP A 1 85 ? 13.435 -1.379 1.807 1.00 84.69 85 TRP A C 1
ATOM 714 O O . TRP A 1 85 ? 13.387 -2.329 1.040 1.00 84.69 85 TRP A O 1
ATOM 724 N N . MET A 1 86 ? 12.340 -0.671 2.109 1.00 85.50 86 MET A N 1
ATOM 725 C CA . MET A 1 86 ? 11.022 -0.980 1.525 1.00 85.50 86 MET A CA 1
ATOM 726 C C . MET A 1 86 ? 11.045 -0.892 -0.008 1.00 85.50 86 MET A C 1
ATOM 728 O O . MET A 1 86 ? 10.424 -1.706 -0.698 1.00 85.50 86 MET A O 1
ATOM 732 N N . LEU A 1 87 ? 11.802 0.069 -0.545 1.00 86.50 87 LEU A N 1
ATOM 733 C CA . LEU A 1 87 ? 12.088 0.154 -1.971 1.00 86.50 87 LEU A CA 1
ATOM 734 C C . LEU A 1 87 ? 12.883 -1.063 -2.450 1.00 86.50 87 LEU A C 1
ATOM 736 O O . LEU A 1 87 ? 12.382 -1.821 -3.277 1.00 86.50 87 LEU A O 1
ATOM 740 N N . ALA A 1 88 ? 14.066 -1.306 -1.894 1.00 84.19 88 ALA A N 1
ATOM 741 C CA . ALA A 1 88 ? 14.935 -2.401 -2.322 1.00 84.19 88 ALA A CA 1
ATOM 742 C C . ALA A 1 88 ? 14.271 -3.787 -2.207 1.00 84.19 88 ALA A C 1
ATOM 744 O O . ALA A 1 88 ? 14.435 -4.622 -3.085 1.00 84.19 88 ALA A O 1
ATOM 745 N N . ALA A 1 89 ? 13.480 -4.019 -1.158 1.00 83.19 89 ALA A N 1
ATOM 746 C CA . ALA A 1 89 ? 12.781 -5.277 -0.899 1.00 83.19 89 ALA A CA 1
ATOM 747 C C . ALA A 1 89 ? 11.473 -5.435 -1.692 1.00 83.19 89 ALA A C 1
ATOM 749 O O . ALA A 1 89 ? 10.766 -6.423 -1.508 1.00 83.19 89 ALA A O 1
ATOM 750 N N . GLY A 1 90 ? 11.111 -4.467 -2.541 1.00 86.50 90 GLY A N 1
ATOM 751 C CA . GLY A 1 90 ? 9.903 -4.569 -3.360 1.00 86.50 90 GLY A CA 1
ATOM 752 C C . GLY A 1 90 ? 8.610 -4.600 -2.549 1.00 86.50 90 GLY A C 1
ATOM 753 O O . GLY A 1 90 ? 7.640 -5.196 -3.004 1.00 86.50 90 GLY A O 1
ATOM 754 N N . VAL A 1 91 ? 8.581 -3.987 -1.359 1.00 86.38 91 VAL A N 1
ATOM 755 C CA . VAL A 1 91 ? 7.386 -3.974 -0.504 1.00 86.38 91 VAL A CA 1
ATOM 756 C C . VAL A 1 91 ? 6.253 -3.256 -1.247 1.00 86.38 91 VAL A C 1
ATOM 758 O O . VAL A 1 91 ? 6.396 -2.067 -1.553 1.00 86.38 91 VAL A O 1
ATOM 761 N N . PRO A 1 92 ? 5.136 -3.942 -1.548 1.00 81.94 92 PRO A N 1
ATOM 762 C CA . PRO A 1 92 ? 4.091 -3.368 -2.382 1.00 81.94 92 PRO A CA 1
ATOM 763 C C . PRO A 1 92 ? 3.146 -2.472 -1.578 1.00 81.94 92 PRO A C 1
ATOM 765 O O . PRO A 1 92 ? 2.556 -1.546 -2.133 1.00 81.94 92 PRO A O 1
ATOM 768 N N . MET A 1 93 ? 3.032 -2.703 -0.266 1.00 84.19 93 MET A N 1
ATOM 769 C CA . MET A 1 93 ? 2.186 -1.918 0.623 1.00 84.19 93 MET A CA 1
ATOM 770 C C . MET A 1 93 ? 2.834 -1.649 1.981 1.00 84.19 93 MET A C 1
ATOM 772 O O . MET A 1 93 ? 3.345 -2.559 2.630 1.00 84.19 93 MET A O 1
ATOM 776 N N . ALA A 1 94 ? 2.718 -0.413 2.462 1.00 86.75 94 ALA A N 1
ATOM 777 C CA . ALA A 1 94 ? 2.978 -0.077 3.854 1.00 86.75 94 ALA A CA 1
ATOM 778 C C . ALA A 1 94 ? 1.959 0.940 4.378 1.00 86.75 94 ALA A C 1
ATOM 780 O O . ALA A 1 94 ? 1.586 1.882 3.678 1.00 86.75 94 ALA A O 1
ATOM 781 N N . LEU A 1 95 ? 1.540 0.777 5.628 1.00 86.62 95 LEU A N 1
ATOM 782 C CA . LEU A 1 95 ? 0.684 1.717 6.345 1.00 86.62 95 LEU A CA 1
ATOM 783 C C . LEU A 1 95 ? 1.405 2.191 7.603 1.00 86.62 95 LEU A C 1
ATOM 785 O O . LEU A 1 95 ? 2.011 1.386 8.311 1.00 86.62 95 LEU A O 1
ATOM 789 N N . TRP A 1 96 ? 1.330 3.485 7.905 1.00 87.38 96 TRP A N 1
ATOM 790 C CA . TRP A 1 96 ? 1.885 4.030 9.143 1.00 87.38 96 TRP A CA 1
ATOM 791 C C . TRP A 1 96 ? 1.121 5.244 9.645 1.00 87.38 96 TRP A C 1
ATOM 793 O O . TRP A 1 96 ? 0.446 5.941 8.888 1.00 87.38 96 TRP A O 1
ATOM 803 N N . SER A 1 97 ? 1.266 5.523 10.936 1.00 85.12 97 SER A N 1
ATOM 804 C CA . SER A 1 97 ? 0.801 6.770 11.533 1.00 85.12 97 SER A CA 1
ATOM 805 C C . SER A 1 97 ? 1.952 7.762 11.674 1.00 85.12 97 SER A C 1
ATOM 807 O O . SER A 1 97 ? 3.072 7.407 12.040 1.00 85.12 97 SER A O 1
ATOM 809 N N . ARG A 1 98 ? 1.666 9.038 11.412 1.00 81.44 98 ARG A N 1
ATOM 810 C CA . ARG A 1 98 ? 2.545 10.174 11.728 1.00 81.44 98 ARG A CA 1
ATOM 811 C C . ARG A 1 98 ? 2.465 10.605 13.197 1.00 81.44 98 ARG A C 1
ATOM 813 O O . ARG A 1 98 ? 3.114 11.576 13.562 1.00 81.44 98 ARG A O 1
ATOM 820 N N . CYS A 1 99 ? 1.693 9.902 14.018 1.00 81.56 99 CYS A N 1
ATOM 821 C CA . CYS A 1 99 ? 1.586 10.119 15.455 1.00 81.56 99 CYS A CA 1
ATOM 822 C C . CYS A 1 99 ? 1.603 8.767 16.179 1.00 81.56 99 CYS A C 1
ATOM 824 O O . CYS A 1 99 ? 0.763 7.905 15.900 1.00 81.56 99 CYS A O 1
ATOM 826 N N . CYS A 1 100 ? 2.559 8.581 17.088 1.00 75.06 100 CYS A N 1
ATOM 827 C CA . CYS A 1 100 ? 2.686 7.377 17.910 1.00 75.06 100 CYS A CA 1
ATOM 828 C C . CYS A 1 100 ? 1.775 7.391 19.142 1.00 75.06 100 CYS A C 1
ATOM 830 O O . CYS A 1 100 ? 1.472 6.333 19.681 1.00 75.06 100 CYS A O 1
ATOM 832 N N . ASP A 1 101 ? 1.284 8.564 19.544 1.00 77.56 101 ASP A N 1
ATOM 833 C CA . ASP A 1 101 ? 0.524 8.749 20.787 1.00 77.56 101 ASP A CA 1
ATOM 834 C C . ASP A 1 101 ? -0.995 8.625 20.582 1.00 77.56 101 ASP A C 1
ATOM 836 O O . ASP A 1 101 ? -1.803 9.087 21.391 1.00 77.56 101 ASP A O 1
ATOM 840 N N . LEU A 1 102 ? -1.413 8.006 19.476 1.00 80.81 102 LEU A N 1
ATOM 841 C CA . LEU A 1 102 ? -2.818 7.730 19.217 1.00 80.81 102 LEU A CA 1
ATOM 842 C C . LEU A 1 102 ? -3.280 6.529 20.041 1.00 80.81 102 LEU A C 1
ATOM 844 O O . LEU A 1 102 ? -2.787 5.413 19.869 1.00 80.81 102 LEU A O 1
ATOM 848 N N . ALA A 1 103 ? -4.293 6.748 20.880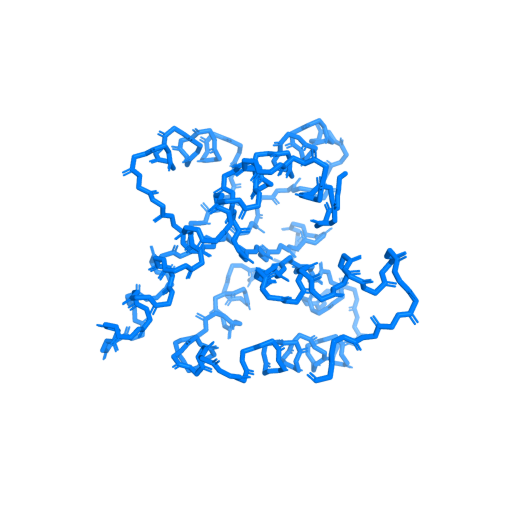 1.00 79.12 103 ALA A N 1
ATOM 849 C CA . ALA A 1 103 ? -4.986 5.660 21.557 1.00 79.12 103 ALA A CA 1
ATOM 850 C C . ALA A 1 103 ? -5.520 4.649 20.529 1.00 79.1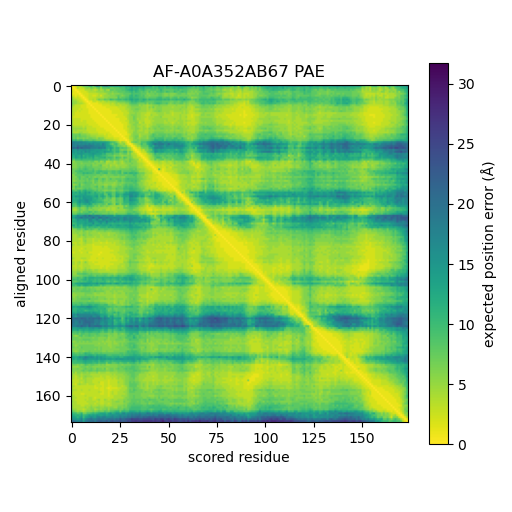2 103 ALA A C 1
ATOM 852 O O . ALA A 1 103 ? -6.101 5.033 19.500 1.00 79.12 103 ALA A O 1
ATOM 853 N N . ASP A 1 104 ? -5.299 3.368 20.825 1.00 80.69 104 ASP A N 1
ATOM 854 C CA . ASP A 1 104 ? -5.749 2.224 20.030 1.00 80.69 104 ASP A CA 1
ATOM 855 C C . ASP A 1 104 ? -5.222 2.224 18.583 1.00 80.69 104 ASP A C 1
ATOM 857 O O . ASP A 1 104 ? -5.872 1.699 17.679 1.00 80.69 104 ASP A O 1
ATOM 861 N N . LEU A 1 105 ? -4.038 2.814 18.343 1.00 82.25 105 LEU A N 1
ATOM 862 C CA . LEU A 1 105 ? -3.421 2.893 17.013 1.00 82.25 105 LEU A CA 1
ATOM 863 C C . LEU A 1 105 ? -3.374 1.527 16.321 1.00 82.25 105 LEU A C 1
ATOM 865 O O . LEU A 1 105 ? -3.805 1.412 15.179 1.00 82.25 105 LEU A O 1
ATOM 869 N N . GLN A 1 106 ? -2.888 0.498 17.016 1.00 81.62 106 GLN A N 1
ATOM 870 C CA . GLN A 1 106 ? -2.765 -0.848 16.459 1.00 81.62 106 GLN A CA 1
ATOM 871 C C . GLN A 1 106 ? -4.118 -1.392 15.984 1.00 81.62 106 GLN A C 1
ATOM 873 O O . GLN A 1 106 ? -4.253 -1.760 14.821 1.00 81.62 106 GLN A O 1
ATOM 878 N N . GLN A 1 107 ? -5.137 -1.341 16.845 1.00 83.12 107 GLN A N 1
ATOM 879 C CA . GLN A 1 107 ? -6.481 -1.806 16.510 1.00 83.12 107 GLN A CA 1
ATOM 880 C C . GLN A 1 107 ? -7.050 -1.067 15.291 1.00 83.12 107 GLN A C 1
ATOM 882 O O . GLN A 1 107 ? -7.560 -1.693 14.368 1.00 83.12 107 GLN A O 1
ATOM 887 N N . LYS A 1 108 ? -6.918 0.263 15.247 1.00 81.19 108 LYS A N 1
ATOM 888 C CA . LYS A 1 108 ? -7.420 1.068 14.124 1.00 81.19 108 LYS A CA 1
ATOM 889 C C . LYS A 1 108 ? -6.688 0.774 12.811 1.00 81.19 108 LYS A C 1
ATOM 891 O O . LYS A 1 108 ? -7.275 0.907 11.743 1.00 81.19 108 LYS A O 1
ATOM 896 N N . MET A 1 109 ? -5.411 0.394 12.872 1.00 82.88 109 MET A N 1
ATOM 897 C CA . MET A 1 109 ? -4.656 -0.051 11.696 1.00 82.88 109 MET A CA 1
ATOM 898 C C . MET A 1 109 ? -5.121 -1.438 11.233 1.00 82.88 109 MET A C 1
ATOM 900 O O . MET A 1 109 ? -5.275 -1.660 10.033 1.00 82.88 109 MET A O 1
ATOM 904 N N . ASP A 1 110 ? -5.408 -2.341 12.170 1.00 80.44 110 ASP A N 1
ATOM 905 C CA . ASP A 1 110 ? -5.928 -3.681 11.876 1.00 80.44 110 ASP A CA 1
ATOM 906 C C . ASP A 1 110 ? -7.343 -3.634 11.267 1.00 80.44 110 ASP A C 1
ATOM 908 O O . ASP A 1 110 ? -7.657 -4.431 10.381 1.00 80.44 110 ASP A O 1
ATOM 912 N N . GLU A 1 111 ? -8.171 -2.664 11.671 1.00 80.94 111 GLU A N 1
ATOM 913 C CA . GLU A 1 111 ? -9.503 -2.393 11.101 1.00 80.94 111 GLU A CA 1
ATOM 914 C C . GLU A 1 111 ? -9.457 -1.918 9.637 1.00 80.94 111 GLU A C 1
ATOM 916 O O . GLU A 1 111 ? -10.430 -2.095 8.906 1.00 80.94 111 GLU A O 1
ATOM 921 N N . LEU A 1 112 ? -8.339 -1.346 9.177 1.00 78.50 112 LEU A N 1
ATOM 922 C CA . LEU A 1 112 ? -8.146 -0.989 7.763 1.00 78.50 112 LEU A CA 1
ATOM 923 C C . LEU A 1 112 ? -7.751 -2.210 6.916 1.00 78.50 112 LEU A C 1
ATOM 925 O O . LEU A 1 112 ? -8.109 -2.311 5.740 1.00 78.50 112 LEU A O 1
ATOM 929 N N . LEU A 1 113 ? -7.024 -3.154 7.516 1.00 76.44 113 LEU A N 1
ATOM 930 C CA . LEU A 1 113 ? -6.466 -4.341 6.866 1.00 76.44 113 LEU A CA 1
ATOM 931 C C . LEU A 1 113 ? -7.343 -5.583 7.078 1.00 76.44 113 LEU A C 1
ATOM 933 O O . LEU A 1 113 ? -6.891 -6.618 7.571 1.00 76.44 113 LEU A O 1
ATOM 937 N N . THR A 1 114 ? -8.615 -5.496 6.693 1.00 71.75 114 THR A N 1
ATOM 938 C CA . THR A 1 114 ? -9.522 -6.654 6.726 1.00 71.75 114 THR A CA 1
ATOM 939 C C . THR A 1 114 ? -9.331 -7.531 5.487 1.00 71.75 114 THR A C 1
ATOM 941 O O . THR A 1 114 ? -8.948 -7.031 4.426 1.00 71.75 114 THR A O 1
ATOM 944 N N . ALA A 1 115 ? -9.630 -8.833 5.567 1.00 62.00 115 ALA A N 1
ATOM 945 C CA . ALA A 1 115 ? -9.590 -9.656 4.358 1.00 62.00 115 ALA A CA 1
ATOM 946 C C . ALA A 1 115 ? -10.717 -9.351 3.373 1.00 62.00 115 ALA A C 1
ATOM 948 O O . ALA A 1 115 ? -10.561 -9.688 2.215 1.00 62.00 115 ALA A O 1
ATOM 949 N N . ASP A 1 116 ? -11.772 -8.622 3.738 1.00 62.94 116 ASP A N 1
ATOM 950 C CA . ASP A 1 116 ? -12.682 -8.065 2.730 1.00 62.94 116 ASP A CA 1
ATOM 951 C C . ASP A 1 116 ? -11.987 -6.959 1.921 1.00 62.94 116 ASP A C 1
ATOM 953 O O . ASP A 1 116 ? -12.116 -6.914 0.697 1.00 62.94 116 ASP A O 1
ATOM 957 N N . THR A 1 117 ? -11.177 -6.118 2.581 1.00 64.75 117 THR A N 1
ATOM 958 C CA . THR A 1 117 ? -10.347 -5.096 1.918 1.00 64.75 117 THR A CA 1
ATOM 959 C C . THR A 1 117 ? -9.243 -5.716 1.052 1.00 64.75 117 THR A C 1
ATOM 961 O O . THR A 1 117 ? -8.762 -5.078 0.116 1.00 64.75 117 THR A O 1
ATOM 964 N N . LEU A 1 118 ? -8.821 -6.948 1.364 1.00 63.84 118 LEU A N 1
ATOM 965 C CA . LEU A 1 118 ? -7.680 -7.607 0.727 1.00 63.84 118 LEU A CA 1
ATOM 966 C C . LEU A 1 118 ? -8.107 -8.709 -0.275 1.00 63.84 118 LEU A C 1
ATOM 968 O O . LEU A 1 118 ? -7.540 -8.812 -1.343 1.00 63.84 118 LEU A O 1
ATOM 972 N N . CYS A 1 119 ? -9.165 -9.486 -0.082 1.00 56.41 119 CYS A N 1
ATOM 973 C CA . CYS A 1 119 ? -9.581 -10.528 -1.039 1.00 56.41 119 CYS A CA 1
ATOM 974 C C . CYS A 1 119 ? -10.123 -9.973 -2.376 1.00 56.41 119 CYS A C 1
ATOM 976 O O . CYS A 1 119 ? -10.201 -10.709 -3.355 1.00 56.41 119 CYS A O 1
ATOM 978 N N . GLN A 1 120 ? -10.445 -8.676 -2.470 1.00 55.91 120 GLN A N 1
ATOM 979 C CA . GLN A 1 120 ? -10.894 -8.010 -3.711 1.00 55.91 120 GLN A CA 1
ATOM 980 C C . GLN A 1 120 ? -9.728 -7.450 -4.562 1.00 55.91 120 GLN A C 1
ATOM 982 O O . GLN A 1 120 ? -9.892 -6.516 -5.356 1.00 55.91 120 GLN A O 1
ATOM 987 N N . LEU A 1 121 ? -8.532 -8.025 -4.387 1.00 56.47 121 LEU A N 1
ATOM 988 C CA . LEU A 1 121 ? -7.244 -7.443 -4.770 1.00 56.47 121 LEU A CA 1
ATOM 989 C C . LEU A 1 121 ? -6.913 -7.388 -6.265 1.00 56.47 121 LEU A C 1
ATOM 991 O O . LEU A 1 121 ? -6.017 -6.643 -6.666 1.00 56.47 121 LEU A O 1
ATOM 995 N N . ASP A 1 122 ? -7.669 -8.087 -7.105 1.00 53.78 122 ASP A N 1
ATOM 996 C CA . ASP A 1 122 ? -7.337 -8.182 -8.526 1.00 53.78 122 ASP A CA 1
ATOM 997 C C . ASP A 1 122 ? -7.661 -6.920 -9.333 1.00 53.78 122 ASP A C 1
ATOM 999 O O . ASP A 1 122 ? -6.963 -6.612 -10.301 1.00 53.78 122 ASP A O 1
ATOM 1003 N N . GLN A 1 123 ? -8.671 -6.131 -8.945 1.00 53.16 123 GLN A N 1
ATOM 1004 C CA . GLN A 1 123 ? -9.085 -4.966 -9.748 1.00 53.16 123 GLN A CA 1
ATOM 1005 C C . GLN A 1 123 ? -9.511 -3.733 -8.941 1.00 53.16 123 GLN A C 1
ATOM 1007 O O . GLN A 1 123 ? -9.343 -2.625 -9.441 1.00 53.16 123 GLN A O 1
ATOM 1012 N N . LEU A 1 124 ? -9.980 -3.884 -7.696 1.00 52.97 124 LEU A N 1
ATOM 1013 C CA . LEU A 1 124 ? -10.652 -2.804 -6.949 1.00 52.97 124 LEU A CA 1
ATOM 1014 C C . LEU A 1 124 ? -9.877 -2.291 -5.723 1.00 52.97 124 LEU A C 1
ATOM 1016 O O . LEU A 1 124 ? -10.343 -1.375 -5.049 1.00 52.97 124 LEU A O 1
ATOM 1020 N N . TRP A 1 125 ? -8.706 -2.861 -5.423 1.00 60.03 125 TRP A N 1
ATOM 1021 C CA . TRP A 1 125 ? -7.961 -2.603 -4.182 1.00 60.03 125 TRP A CA 1
ATOM 1022 C C . TRP A 1 125 ? -7.549 -1.162 -3.972 1.00 60.03 125 TRP A C 1
ATOM 1024 O O . TRP A 1 125 ? -7.758 -0.614 -2.892 1.00 60.03 125 TRP A O 1
ATOM 1034 N N . GLU A 1 126 ? -6.929 -0.566 -4.990 1.00 60.00 126 GLU A N 1
ATOM 1035 C CA . GLU A 1 126 ? -6.428 0.787 -4.840 1.00 60.00 126 GLU A CA 1
ATOM 1036 C C . GLU A 1 126 ? -7.602 1.717 -4.560 1.00 60.00 126 GLU A C 1
ATOM 1038 O O . GLU A 1 126 ? -7.574 2.459 -3.589 1.00 60.00 126 GLU A O 1
ATOM 1043 N N . ASP A 1 127 ? -8.687 1.570 -5.312 1.00 65.25 127 ASP A N 1
ATOM 1044 C CA . ASP A 1 127 ? -9.867 2.394 -5.126 1.00 65.25 127 ASP A CA 1
ATOM 1045 C C . ASP A 1 127 ? -10.518 2.139 -3.767 1.00 65.25 127 ASP A C 1
ATOM 1047 O O . ASP A 1 127 ? -10.754 3.087 -3.035 1.00 65.25 127 ASP A O 1
ATOM 1051 N N . GLN A 1 128 ? -10.746 0.895 -3.347 1.00 69.25 128 GLN A N 1
ATOM 1052 C CA . GLN A 1 128 ? -11.435 0.625 -2.080 1.00 69.25 128 GLN A CA 1
ATOM 1053 C C . GLN A 1 128 ? -10.613 0.986 -0.845 1.00 69.25 128 GLN A C 1
ATOM 1055 O O . GLN A 1 128 ? -11.147 1.621 0.067 1.00 69.25 128 GLN A O 1
ATOM 1060 N N . LEU A 1 129 ? -9.330 0.619 -0.798 1.00 73.88 129 LEU A N 1
ATOM 1061 C CA . LEU A 1 129 ? -8.468 0.993 0.319 1.00 73.88 129 LEU A CA 1
ATOM 1062 C C . LEU A 1 129 ? -8.240 2.506 0.333 1.00 73.88 129 LEU A C 1
ATOM 1064 O O . LEU A 1 129 ? -8.342 3.122 1.394 1.00 73.88 129 LEU A O 1
ATOM 1068 N N . LEU A 1 130 ? -7.991 3.137 -0.821 1.00 75.44 130 LEU A N 1
ATOM 1069 C CA . LEU A 1 130 ? -7.895 4.595 -0.876 1.00 75.44 130 LEU A CA 1
ATOM 1070 C C . LEU A 1 130 ? -9.219 5.256 -0.499 1.00 75.44 130 LEU A C 1
ATOM 1072 O O . LEU A 1 130 ? -9.179 6.280 0.170 1.00 75.44 130 LEU A O 1
ATOM 1076 N N . GLU A 1 131 ? -10.376 4.700 -0.860 1.00 79.38 131 GLU A N 1
ATOM 1077 C CA . GLU A 1 131 ? -11.684 5.207 -0.437 1.00 79.38 131 GLU A CA 1
ATOM 1078 C C . GLU A 1 131 ? -11.888 5.049 1.073 1.00 79.38 131 GLU A C 1
ATOM 1080 O O . GLU A 1 131 ? -12.362 5.982 1.715 1.00 79.38 131 GLU A O 1
ATOM 1085 N N . GLN A 1 132 ? -11.491 3.932 1.689 1.00 79.06 132 GLN A N 1
ATOM 1086 C CA . GLN A 1 132 ? -11.521 3.787 3.151 1.00 79.06 132 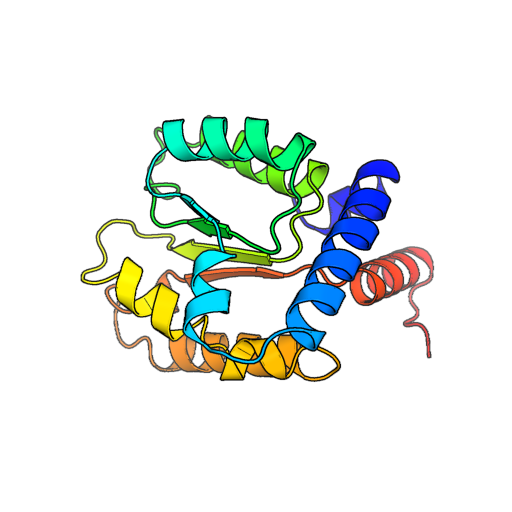GLN A CA 1
ATOM 1087 C C . GLN A 1 132 ? -10.593 4.796 3.836 1.00 79.06 132 GLN A C 1
ATOM 1089 O O . GLN A 1 132 ? -10.982 5.438 4.812 1.00 79.06 132 GLN A O 1
ATOM 1094 N N . ILE A 1 133 ? -9.397 5.012 3.289 1.00 81.75 133 ILE A N 1
ATOM 1095 C CA . ILE A 1 133 ? -8.448 6.013 3.786 1.00 81.75 133 ILE A CA 1
ATOM 1096 C C . ILE A 1 133 ? -9.001 7.429 3.601 1.00 81.75 133 ILE A C 1
ATOM 1098 O O . ILE A 1 133 ? -8.906 8.247 4.516 1.00 81.75 133 ILE A O 1
ATOM 1102 N N . LYS A 1 134 ? -9.611 7.737 2.452 1.00 83.62 134 LYS A N 1
ATOM 1103 C CA . LYS A 1 134 ? -10.282 9.018 2.185 1.00 83.62 134 LYS A CA 1
ATOM 1104 C C . LYS A 1 134 ? -11.434 9.236 3.158 1.00 83.62 134 LYS A C 1
ATOM 1106 O O . LYS A 1 134 ? -11.514 10.315 3.732 1.00 83.62 134 LYS A O 1
ATOM 1111 N N . LYS A 1 135 ? -12.269 8.224 3.401 1.00 84.62 135 LYS A N 1
ATOM 1112 C CA . LYS A 1 135 ? -13.340 8.271 4.408 1.00 84.62 135 LYS A CA 1
ATOM 1113 C C . LYS A 1 135 ? -12.770 8.530 5.797 1.00 84.62 135 LYS A C 1
ATOM 1115 O O . LYS A 1 135 ? -13.215 9.455 6.461 1.00 84.62 135 LYS A O 1
ATOM 1120 N N . SER A 1 136 ? -11.739 7.792 6.207 1.00 83.81 136 SER A N 1
ATOM 1121 C CA . SER A 1 136 ? -11.065 8.000 7.495 1.00 83.81 136 SER A CA 1
ATOM 1122 C C . SER A 1 136 ? -10.514 9.426 7.628 1.00 83.81 136 SER A C 1
ATOM 1124 O O . SER A 1 136 ? -10.663 10.056 8.673 1.00 83.81 136 SER A O 1
ATOM 1126 N N . ARG A 1 137 ? -9.947 9.984 6.551 1.00 87.19 137 ARG A N 1
ATOM 1127 C CA . ARG A 1 137 ? -9.492 11.384 6.486 1.00 87.19 137 ARG A CA 1
ATOM 1128 C C . ARG A 1 137 ? -10.637 12.392 6.559 1.00 87.19 137 ARG A C 1
ATOM 1130 O O . ARG A 1 137 ? -10.494 13.399 7.235 1.00 87.19 137 ARG A O 1
ATOM 1137 N N . GLN A 1 138 ? -11.755 12.141 5.884 1.00 87.44 138 GLN A N 1
ATOM 1138 C CA . GLN A 1 138 ? -12.935 13.013 5.914 1.00 87.44 138 GLN A CA 1
ATOM 1139 C C . GLN A 1 138 ? -13.626 13.013 7.280 1.00 87.44 138 GLN A C 1
ATOM 1141 O O . GLN A 1 138 ? -14.153 14.037 7.701 1.00 87.44 138 GLN A O 1
ATOM 1146 N N . LEU A 1 139 ? -13.612 11.871 7.969 1.00 86.12 139 LEU A N 1
ATOM 1147 C CA . LEU A 1 139 ? -14.151 11.716 9.319 1.00 86.12 139 LEU A CA 1
ATOM 1148 C C . LEU A 1 139 ? -13.220 12.276 10.402 1.00 86.12 139 LEU A C 1
ATOM 1150 O O . LEU A 1 139 ? -13.645 12.390 11.549 1.00 86.12 139 LEU A O 1
ATOM 1154 N N . ALA A 1 140 ? -11.978 12.640 10.055 1.00 86.81 140 ALA A N 1
ATOM 1155 C CA . ALA A 1 140 ? -11.026 13.226 10.987 1.00 86.81 140 ALA A CA 1
ATOM 1156 C C . ALA A 1 140 ? -11.472 14.632 11.407 1.00 86.81 140 ALA A C 1
ATOM 1158 O O . ALA A 1 140 ? -11.196 15.633 10.748 1.00 86.81 140 ALA A O 1
ATOM 1159 N N . ASN A 1 141 ? -12.189 14.676 12.521 1.00 84.25 141 ASN A N 1
ATOM 1160 C CA . ASN A 1 141 ? -12.749 15.865 13.146 1.00 84.25 141 ASN A CA 1
ATOM 1161 C C . ASN A 1 141 ? -11.766 16.572 14.093 1.00 84.25 141 ASN A C 1
ATOM 1163 O O . ASN A 1 141 ? -11.983 17.739 14.417 1.00 84.25 141 ASN A O 1
ATOM 1167 N N . ASP A 1 142 ? -10.699 15.893 14.516 1.00 84.25 142 ASP A N 1
ATOM 1168 C CA . ASP A 1 142 ? -9.634 16.447 15.349 1.00 84.25 142 ASP A CA 1
ATOM 1169 C C . ASP A 1 142 ? -8.253 15.836 15.032 1.00 84.25 142 ASP A C 1
ATOM 1171 O O . ASP A 1 142 ? -8.097 14.963 14.171 1.00 84.25 142 ASP A O 1
ATOM 1175 N N . ASP A 1 143 ? -7.232 16.327 15.734 1.00 83.56 143 ASP A N 1
ATOM 1176 C CA . ASP A 1 143 ? -5.844 15.866 15.662 1.00 83.56 143 ASP A CA 1
ATOM 1177 C C . ASP A 1 143 ? -5.594 14.543 16.407 1.00 83.56 143 ASP A C 1
ATOM 1179 O O . ASP A 1 143 ? -4.465 14.060 16.437 1.00 83.56 143 ASP A O 1
ATOM 1183 N N . ARG A 1 144 ? -6.622 13.917 16.986 1.00 82.81 144 ARG A N 1
ATOM 1184 C CA . ARG A 1 144 ? -6.554 12.594 17.629 1.00 82.81 144 ARG A CA 1
ATOM 1185 C C . ARG A 1 144 ? -7.157 11.498 16.757 1.00 82.81 144 ARG A C 1
ATOM 1187 O O . ARG A 1 144 ? -7.043 10.312 17.075 1.00 82.81 144 ARG A O 1
ATOM 1194 N N . HIS A 1 145 ? -7.784 11.859 15.644 1.00 84.88 145 HIS A N 1
ATOM 1195 C CA . HIS A 1 145 ? -8.327 10.898 14.702 1.00 84.88 145 HIS A CA 1
ATOM 1196 C C . HIS A 1 145 ? -7.218 10.263 13.844 1.00 84.88 145 HIS A C 1
ATOM 1198 O O . HIS A 1 145 ? -6.368 10.964 13.288 1.00 84.88 145 HIS A O 1
ATOM 1204 N N . LEU A 1 146 ? -7.251 8.933 13.659 1.00 84.06 146 LEU A N 1
ATOM 1205 C CA . LEU A 1 146 ? -6.242 8.210 12.861 1.00 84.06 146 LEU A CA 1
ATOM 1206 C C . LEU A 1 146 ? -6.131 8.783 11.447 1.00 84.06 146 LEU A C 1
ATOM 1208 O O . LEU A 1 146 ? -5.028 8.974 10.948 1.00 84.06 146 LEU A O 1
ATOM 1212 N N . GLY A 1 147 ? -7.261 9.116 10.822 1.00 84.75 147 GLY A N 1
ATOM 1213 C CA . GLY A 1 147 ? -7.285 9.703 9.483 1.00 84.75 147 GLY A CA 1
ATOM 1214 C C . GLY A 1 147 ? -6.408 10.952 9.326 1.00 84.75 147 GLY A C 1
ATOM 1215 O O . GLY A 1 147 ? -5.853 11.156 8.249 1.00 84.75 147 GLY A O 1
ATOM 1216 N N . HIS A 1 148 ? -6.208 11.744 10.388 1.00 85.62 148 HIS A N 1
ATOM 1217 C CA . HIS A 1 148 ? -5.324 12.913 10.359 1.00 85.62 148 HIS A CA 1
ATOM 1218 C C . HIS A 1 148 ? -3.843 12.521 10.213 1.00 85.62 148 HIS A C 1
ATOM 1220 O O . HIS A 1 148 ? -3.048 13.213 9.570 1.00 85.62 148 HIS A O 1
ATOM 1226 N N . HIS A 1 149 ? -3.465 11.378 10.777 1.00 86.69 149 HIS A N 1
ATOM 1227 C CA . HIS A 1 149 ? -2.079 10.922 10.871 1.00 86.69 149 HIS A CA 1
ATOM 1228 C C . HIS A 1 149 ? -1.741 9.789 9.910 1.00 86.69 149 HIS A C 1
ATOM 1230 O O . HIS A 1 149 ? -0.561 9.536 9.683 1.00 86.69 149 HIS A O 1
ATOM 1236 N N . LEU A 1 150 ? -2.749 9.151 9.318 1.00 87.12 150 LEU A N 1
ATOM 1237 C CA . LEU A 1 150 ? -2.598 7.977 8.474 1.00 87.12 150 LEU A CA 1
ATOM 1238 C C . LEU A 1 150 ? -1.884 8.289 7.156 1.00 87.12 150 LEU A C 1
ATOM 1240 O O . LEU A 1 150 ? -2.338 9.083 6.316 1.00 87.12 150 LEU A O 1
ATOM 1244 N N . ALA A 1 151 ? -0.788 7.575 6.952 1.00 86.12 151 ALA A N 1
ATOM 1245 C CA . ALA A 1 151 ? -0.006 7.553 5.738 1.00 86.12 151 ALA A CA 1
ATOM 1246 C C . ALA A 1 151 ? 0.010 6.142 5.136 1.00 86.12 151 ALA A C 1
ATOM 1248 O O . ALA A 1 151 ? -0.044 5.133 5.838 1.00 86.12 151 ALA A O 1
ATOM 1249 N N . ILE A 1 152 ? 0.048 6.105 3.807 1.00 85.38 152 ILE A N 1
ATOM 1250 C CA . ILE A 1 152 ? 0.015 4.886 3.006 1.00 85.38 152 ILE A CA 1
ATOM 1251 C C . ILE A 1 152 ? 1.079 4.971 1.918 1.00 85.38 152 ILE A C 1
ATOM 1253 O O . ILE A 1 152 ? 1.263 6.012 1.284 1.00 85.38 152 ILE A O 1
ATOM 1257 N N . TRP A 1 153 ? 1.729 3.840 1.690 1.00 85.44 153 TRP A N 1
ATOM 1258 C CA . TRP A 1 153 ? 2.513 3.516 0.516 1.00 85.44 153 TRP A CA 1
ATOM 1259 C C . TRP A 1 153 ? 1.845 2.330 -0.171 1.00 85.44 153 TRP A C 1
ATOM 1261 O O . TRP A 1 153 ? 1.528 1.338 0.483 1.00 85.44 153 TRP A O 1
ATOM 1271 N N . CYS A 1 154 ? 1.615 2.436 -1.475 1.00 83.31 154 CYS A N 1
ATOM 1272 C CA . CYS A 1 154 ? 0.901 1.432 -2.250 1.00 83.31 154 CYS A CA 1
ATOM 1273 C C . CYS A 1 154 ? 1.384 1.489 -3.704 1.00 83.31 154 CYS A C 1
ATOM 1275 O O . CYS A 1 154 ? 0.986 2.376 -4.461 1.00 83.31 154 CYS A O 1
ATOM 1277 N N . ASP A 1 155 ? 2.270 0.566 -4.075 1.00 84.81 155 ASP A N 1
ATOM 1278 C CA . ASP A 1 155 ? 2.901 0.521 -5.393 1.00 84.81 155 ASP A CA 1
ATOM 1279 C C . ASP A 1 155 ? 2.378 -0.676 -6.189 1.00 84.81 155 ASP A C 1
ATOM 1281 O O . ASP A 1 155 ? 2.747 -1.819 -5.925 1.00 84.81 155 ASP A O 1
ATOM 1285 N N . ARG A 1 156 ? 1.568 -0.411 -7.221 1.00 83.81 156 ARG A N 1
ATOM 1286 C CA . ARG A 1 156 ? 1.211 -1.418 -8.231 1.00 83.81 156 ARG A CA 1
ATOM 1287 C C . ARG A 1 156 ? 2.225 -1.361 -9.377 1.00 83.81 156 ARG A C 1
ATOM 1289 O O . ARG A 1 156 ? 2.375 -0.283 -9.961 1.00 83.81 156 ARG A O 1
ATOM 1296 N N . PRO A 1 157 ? 2.872 -2.478 -9.762 1.00 86.31 157 PRO A N 1
ATOM 1297 C CA . PRO A 1 157 ? 3.879 -2.457 -10.821 1.00 86.31 157 PRO A CA 1
ATOM 1298 C C . PRO A 1 157 ? 3.376 -1.852 -12.138 1.00 86.31 157 PRO A C 1
ATOM 1300 O O . PRO A 1 157 ? 4.031 -0.974 -12.691 1.00 86.31 157 PRO A O 1
ATOM 1303 N N . ASN A 1 158 ? 2.182 -2.242 -12.597 1.00 83.81 158 ASN A N 1
ATOM 1304 C CA . ASN A 1 158 ? 1.606 -1.735 -13.849 1.00 83.81 158 ASN A CA 1
ATOM 1305 C C . ASN A 1 158 ? 1.412 -0.216 -13.820 1.00 83.81 158 ASN A C 1
ATOM 1307 O O . ASN A 1 158 ? 1.835 0.474 -14.740 1.00 83.81 158 ASN A O 1
ATOM 1311 N N . ARG A 1 159 ? 0.874 0.321 -12.719 1.00 81.12 159 ARG A N 1
ATOM 1312 C CA . ARG A 1 159 ? 0.677 1.766 -12.550 1.00 81.12 159 ARG A CA 1
ATOM 1313 C C . ARG A 1 159 ? 2.000 2.526 -12.524 1.00 81.12 159 ARG A C 1
ATOM 1315 O O . ARG A 1 159 ? 2.096 3.631 -13.046 1.00 81.12 159 ARG A O 1
ATOM 1322 N N . LEU A 1 160 ? 3.027 1.950 -11.904 1.00 83.94 160 LEU A N 1
ATOM 1323 C CA . LEU A 1 160 ? 4.367 2.527 -11.913 1.00 83.94 160 LEU A CA 1
ATOM 1324 C C . LEU A 1 160 ? 4.957 2.551 -13.328 1.00 83.94 160 LEU A C 1
ATOM 1326 O O . LEU A 1 160 ? 5.560 3.550 -13.713 1.00 83.94 160 LEU A O 1
ATOM 1330 N N . ILE A 1 161 ? 4.741 1.498 -14.116 1.00 84.38 161 ILE A N 1
ATOM 1331 C CA . ILE A 1 161 ? 5.154 1.441 -15.523 1.00 84.38 161 ILE A CA 1
ATOM 1332 C C . ILE A 1 161 ? 4.390 2.480 -16.359 1.00 84.38 161 ILE A C 1
ATOM 1334 O O . ILE A 1 161 ? 5.018 3.222 -17.110 1.00 84.38 161 ILE A O 1
ATOM 1338 N N . GLU A 1 162 ? 3.071 2.593 -16.197 1.00 84.69 162 GLU A N 1
ATOM 1339 C CA . GLU A 1 162 ? 2.240 3.614 -16.854 1.00 84.69 162 GLU A CA 1
ATOM 1340 C C . GLU A 1 162 ? 2.686 5.032 -16.482 1.00 84.69 162 GLU A C 1
ATOM 1342 O O . GLU A 1 162 ? 2.837 5.888 -17.351 1.00 84.69 162 GLU A O 1
ATOM 1347 N N . LEU A 1 163 ? 2.962 5.284 -15.198 1.00 84.38 163 LEU A N 1
ATOM 1348 C CA . LEU A 1 163 ? 3.471 6.569 -14.725 1.00 84.38 163 LEU A CA 1
ATOM 1349 C C . LEU A 1 163 ? 4.838 6.881 -15.340 1.00 84.38 163 LEU A C 1
ATOM 1351 O O . LEU A 1 163 ? 5.067 8.012 -15.763 1.00 84.38 163 LEU A O 1
ATOM 1355 N N . LYS A 1 164 ? 5.737 5.895 -15.424 1.00 84.00 164 LYS A N 1
ATOM 1356 C CA . LYS A 1 164 ? 7.033 6.051 -16.092 1.00 84.00 164 LYS A CA 1
ATOM 1357 C C . LYS A 1 164 ? 6.846 6.417 -17.565 1.00 84.00 164 LYS A C 1
ATOM 1359 O O . LYS A 1 164 ? 7.410 7.410 -18.016 1.00 84.00 164 LYS A O 1
ATOM 1364 N N . GLN A 1 165 ? 5.997 5.681 -18.283 1.00 85.44 165 GLN A N 1
ATOM 1365 C CA . GLN A 1 165 ? 5.675 5.962 -19.685 1.00 85.44 165 GLN A CA 1
ATOM 1366 C C . GLN A 1 165 ? 5.073 7.358 -19.860 1.00 85.44 165 GLN A C 1
ATOM 1368 O O . GLN A 1 165 ? 5.462 8.084 -20.775 1.00 85.44 165 GLN A O 1
ATOM 1373 N N . PHE A 1 166 ? 4.171 7.770 -18.971 1.00 86.12 166 PHE A N 1
ATOM 1374 C CA . PHE A 1 166 ? 3.592 9.108 -18.986 1.00 86.12 166 PHE A CA 1
ATOM 1375 C C . PHE A 1 166 ? 4.643 10.196 -18.771 1.00 86.12 166 PHE A C 1
ATOM 1377 O O . PHE A 1 166 ? 4.655 11.178 -19.508 1.00 86.12 166 PHE A O 1
ATOM 1384 N N . LEU A 1 167 ? 5.547 10.025 -17.806 1.00 84.00 167 LEU A N 1
ATOM 1385 C CA . LEU A 1 167 ? 6.613 10.993 -17.542 1.00 84.00 167 LEU A CA 1
ATOM 1386 C C . LEU A 1 167 ? 7.618 11.090 -18.702 1.00 84.00 167 LEU A C 1
ATOM 1388 O O . LEU A 1 167 ? 8.140 12.172 -18.957 1.00 84.00 167 LEU A O 1
ATOM 1392 N N . GLU A 1 168 ? 7.867 9.992 -19.419 1.00 84.94 168 GLU A N 1
ATOM 1393 C CA . GLU A 1 168 ? 8.781 9.950 -20.569 1.00 84.94 168 GLU A CA 1
ATOM 1394 C C . GLU A 1 168 ? 8.143 10.472 -21.868 1.00 84.94 168 GLU A C 1
ATOM 1396 O O . GLU A 1 168 ? 8.819 11.097 -22.684 1.00 84.94 168 GLU A O 1
ATOM 1401 N N . THR A 1 169 ? 6.846 10.223 -22.080 1.00 86.88 169 THR A N 1
ATOM 1402 C CA . THR A 1 169 ? 6.173 10.457 -23.375 1.00 86.88 169 THR A CA 1
ATOM 1403 C C . THR A 1 169 ? 5.102 11.549 -23.349 1.00 86.88 169 THR A C 1
ATOM 1405 O O . THR A 1 169 ? 4.628 11.977 -24.404 1.00 86.88 169 THR A O 1
ATOM 1408 N N . GLY A 1 170 ? 4.682 11.991 -22.162 1.00 82.75 170 GLY A N 1
ATOM 1409 C CA . GLY A 1 170 ? 3.544 12.890 -21.961 1.00 82.75 170 GLY A CA 1
ATOM 1410 C C . GLY A 1 170 ? 2.178 12.255 -22.251 1.00 82.75 170 GLY A C 1
ATOM 1411 O O . GLY A 1 170 ? 1.196 12.983 -22.402 1.00 82.75 170 GLY A O 1
ATOM 1412 N N . ARG A 1 171 ? 2.090 10.923 -22.383 1.00 72.06 171 ARG A N 1
ATOM 1413 C CA . ARG A 1 171 ? 0.857 10.191 -22.721 1.00 72.06 171 ARG A CA 1
ATOM 1414 C C . ARG A 1 171 ? 0.643 9.012 -21.780 1.00 72.06 171 ARG A C 1
ATOM 1416 O O . ARG A 1 171 ? 1.587 8.302 -21.460 1.00 72.06 171 ARG A O 1
ATOM 1423 N N . LEU A 1 172 ? -0.599 8.810 -21.348 1.00 64.62 172 LEU A N 1
ATOM 1424 C CA . LEU A 1 172 ? -0.989 7.588 -20.644 1.00 64.62 172 LEU A CA 1
ATOM 1425 C C . LEU A 1 172 ? -1.164 6.470 -21.677 1.00 64.62 172 LEU A C 1
ATOM 1427 O O . LEU A 1 172 ? -1.677 6.717 -22.773 1.00 64.62 172 LEU A O 1
ATOM 1431 N N . SER A 1 173 ? -0.708 5.268 -21.341 1.00 60.28 173 SER A N 1
ATOM 1432 C CA . SER A 1 173 ? -0.973 4.044 -22.098 1.00 60.28 173 SER A CA 1
ATOM 1433 C C . SER A 1 173 ? -2.492 3.843 -22.168 1.00 60.28 173 SER A C 1
ATOM 1435 O O . SER A 1 173 ? -3.165 3.941 -21.143 1.00 60.28 173 SER A O 1
ATOM 1437 N N . ALA A 1 174 ? -3.025 3.667 -23.379 1.00 49.88 174 ALA A N 1
ATOM 1438 C CA . ALA A 1 174 ? -4.456 3.485 -23.633 1.00 49.88 174 ALA A CA 1
ATOM 1439 C C . ALA A 1 174 ? -4.889 2.027 -23.459 1.00 49.88 174 ALA A C 1
ATOM 1441 O O . ALA A 1 174 ? -4.060 1.140 -23.773 1.00 49.88 174 ALA A O 1
#

Mean predicted aligned error: 7.62 Å

Nearest PDB structures (foldseek):
  7r77-assembly1_A  TM=4.974E-01  e=5.814E+00  Cryptococcus neoformans H99
  8omr-assembly1_B  TM=3.539E-01  e=6.904E+00  Homo sapiens

Radius of gyration: 16.22 Å; Cα contacts (8 Å, |Δi|>4): 221; chains: 1; bounding box: 32×35×45 Å

Foldseek 3Di:
DDLLVCVVPVLLLVLLVVLVVVLVVVLVVDDDFVVQLVLAQEAQDLVSVVVCLVCLVPDRGAEYEYLHQLLDPVCVVVVVVSVVSCSNNSRQKYKYFNDNPAPPLVVVSVVLRTSVLRSVPPPCNVVVSVVVLVVQLVPCPDPNRRSVGMDMHGDDSVVSVQVVCCVVPVDGDD

Solvent-accessible surface area (backbone atoms only — not comparable to full-atom values): 9671 Å² total; per-residue (Å²): 141,57,83,70,57,37,76,80,34,65,64,27,41,51,33,25,46,52,32,43,49,56,37,52,59,48,46,76,67,59,88,58,55,78,66,48,52,74,41,36,49,72,26,65,47,70,70,50,42,56,53,47,61,65,44,43,80,80,47,81,57,49,28,37,38,38,63,25,57,69,52,41,75,94,33,50,68,60,45,53,52,49,54,52,45,40,45,59,66,8,49,30,30,36,38,35,42,58,53,60,86,41,82,64,49,69,60,60,53,51,70,67,54,37,39,77,60,46,65,48,55,88,82,47,30,69,60,51,54,49,47,51,50,47,48,39,37,72,66,34,83,47,94,76,33,64,32,66,34,58,44,78,47,77,60,54,62,68,61,53,51,40,50,50,46,22,75,77,69,78,43,73,80,131

Sequence (174 aa):
MRSYDRFIDPDALNELNRTWQNFNDFLHKLSDMASVQQKFEQVDCWERLKNIQQKSVNQPFPGLTLTCPLCLDQYQEQRENLFAWMLAAGVPMALWSRCCDLADLQQKMDELLTADTLCQLDQLWEDQLLEQIKKSRQLANDDRHLGHHLAIWCDRPNRLIELKQFLETGRLSA

pLDDT: mean 77.25, std 9.19, range [49.88, 88.44]

Secondary structure (DSSP, 8-state):
--GGGGGT-HHHHHHHHHHHHHHHHHHHT---THHHHTTEEEESSHHHHHHHHHHHTTS--SEEEE-S-TTSGGGHHHHHHHHHHHHHTT--EEEEES-S--TTHHHHHHHHS-HHHHHTTTTSHHHHHHHHHHHHHHT--STTSHHHHEEEEE--HHHHHHHHHHHHHSS---